Protein AF-A0A951E0G9-F1 (afdb_monomer_lite)

Sequence (159 aa):
MIVEIELTLVSIIQGVALTVLIENSRDAITELKFSQWPYVLAGLLVIFIFWSRAVLHIVTVIRWPLEFGHNFLYIGCALIEAVTFAQLSKPSNWFGFGAVFIAAGWMLFFYDLRLIHARQRDSVGEAANRLYARVQRDQRINLALLLPGVFVLNLLCAI

Foldseek 3Di:
DQLVVQLVLLVVLLVVLVVLLCVLCVCCVVVVVVVLVVVSVVLVVVSVVLSVVSNCCSVQQDDDDDDVVLSVLSNVLSVLSSQLSNCSVPQLVNLVSVLVSLVSVLVSLVVSLVSLVVVCVVDPDPVSVVVSVVVNVVSCCCNPPVSVVSNVVSVVSND

Secondary structure (DSSP, 8-state):
-HHHHHHHHHHHHHHHHHHHHHHHHHHHHHTT-TTTHHHHHHHHHHHHHHHHHHHHHHHHT--SS--HHHHHHHHHHHHHHHHHHHTTT-HHHHHHHHHHHHHHHHHHHHHHHHHHHHHHHS---HHHHHHHHHHHHHHHHIIIIIHHHHHHHHHHHH-

Structure (mmCIF, N/CA/C/O backbone):
data_AF-A0A951E0G9-F1
#
_entry.id   AF-A0A951E0G9-F1
#
loop_
_atom_site.group_PDB
_atom_site.id
_atom_site.type_symbol
_atom_site.label_atom_id
_atom_site.label_alt_id
_atom_site.label_comp_id
_atom_site.label_asym_id
_atom_site.label_entity_id
_atom_site.label_seq_id
_atom_site.pdbx_PDB_ins_code
_atom_site.Cartn_x
_atom_site.Cartn_y
_atom_site.Cartn_z
_atom_site.occupancy
_atom_site.B_iso_or_equiv
_atom_site.auth_seq_id
_atom_site.auth_comp_id
_atom_site.auth_asym_id
_atom_site.auth_atom_id
_atom_site.pdbx_PDB_model_num
ATOM 1 N N . MET A 1 1 ? 19.009 10.213 -10.290 1.00 65.81 1 MET A N 1
ATOM 2 C CA . MET A 1 1 ? 17.972 11.261 -10.349 1.00 65.81 1 MET A CA 1
ATOM 3 C C . MET A 1 1 ? 16.543 10.718 -10.423 1.00 65.81 1 MET A C 1
ATOM 5 O O . MET A 1 1 ? 15.825 10.880 -9.456 1.00 65.81 1 MET A O 1
ATOM 9 N N . ILE A 1 2 ? 16.092 10.050 -11.497 1.00 70.44 2 ILE A N 1
ATOM 10 C CA . ILE A 1 2 ? 14.667 9.630 -11.612 1.00 70.44 2 ILE A CA 1
ATOM 11 C C . ILE A 1 2 ? 14.277 8.588 -10.555 1.00 70.44 2 ILE A C 1
ATOM 13 O O . ILE A 1 2 ? 13.281 8.752 -9.864 1.00 70.44 2 ILE A O 1
ATOM 17 N N . VAL A 1 3 ? 15.105 7.553 -10.389 1.00 72.81 3 VAL A N 1
ATOM 18 C CA . VAL A 1 3 ? 14.911 6.518 -9.360 1.00 72.81 3 VAL A CA 1
ATOM 19 C C . VAL A 1 3 ? 14.839 7.132 -7.959 1.00 72.81 3 VAL A C 1
ATOM 21 O O . VAL A 1 3 ? 14.029 6.705 -7.151 1.00 72.81 3 VAL A O 1
ATOM 24 N N . GLU A 1 4 ? 15.630 8.168 -7.678 1.00 79.06 4 GLU A N 1
ATOM 25 C CA . GLU A 1 4 ? 15.619 8.850 -6.376 1.00 79.06 4 GLU A CA 1
ATOM 26 C C . GLU A 1 4 ? 14.323 9.637 -6.153 1.00 79.06 4 GLU A C 1
ATOM 28 O O . GLU A 1 4 ? 13.779 9.597 -5.053 1.00 79.06 4 GLU A O 1
ATOM 33 N N . ILE A 1 5 ? 13.797 10.309 -7.185 1.00 81.62 5 ILE A N 1
ATOM 34 C CA . ILE A 1 5 ? 12.514 11.028 -7.108 1.00 81.62 5 ILE A CA 1
ATOM 35 C C . ILE A 1 5 ? 11.372 10.044 -6.830 1.00 81.62 5 ILE A C 1
ATOM 37 O O . ILE A 1 5 ? 10.581 10.272 -5.918 1.00 81.62 5 ILE A O 1
ATOM 41 N N . GLU A 1 6 ? 11.320 8.927 -7.557 1.00 81.19 6 GLU A N 1
ATOM 42 C CA . GLU A 1 6 ? 10.297 7.888 -7.377 1.00 81.19 6 GLU A CA 1
ATOM 43 C C . GLU A 1 6 ? 10.392 7.202 -6.008 1.00 81.19 6 GLU A C 1
ATOM 45 O O . GLU A 1 6 ? 9.385 7.021 -5.324 1.00 81.19 6 GLU A O 1
ATOM 50 N N . LEU A 1 7 ? 11.610 6.870 -5.560 1.00 82.81 7 LEU A N 1
ATOM 51 C CA . LEU A 1 7 ? 11.840 6.303 -4.228 1.00 82.81 7 LEU A CA 1
ATOM 52 C C . LEU A 1 7 ? 11.452 7.285 -3.117 1.00 82.81 7 LEU A C 1
ATOM 54 O O . LEU A 1 7 ? 10.925 6.872 -2.082 1.00 82.81 7 LEU A O 1
ATOM 58 N N . THR A 1 8 ? 11.676 8.581 -3.328 1.00 86.19 8 THR A N 1
ATOM 59 C CA . THR A 1 8 ? 11.242 9.620 -2.389 1.00 86.19 8 THR A CA 1
ATOM 60 C C . THR A 1 8 ? 9.719 9.704 -2.357 1.00 86.19 8 THR A C 1
ATOM 62 O O . THR A 1 8 ? 9.129 9.671 -1.280 1.00 86.19 8 THR A O 1
ATOM 65 N N . LEU A 1 9 ? 9.069 9.743 -3.524 1.00 85.00 9 LEU A N 1
ATOM 66 C CA . LEU A 1 9 ? 7.615 9.814 -3.638 1.00 85.00 9 LEU A CA 1
ATOM 67 C C . LEU A 1 9 ? 6.939 8.611 -2.966 1.00 85.00 9 LEU A C 1
ATOM 69 O O . LEU A 1 9 ? 6.072 8.803 -2.115 1.00 85.00 9 LEU A O 1
ATOM 73 N N . VAL A 1 10 ? 7.362 7.382 -3.286 1.00 85.00 10 VAL A N 1
ATOM 74 C CA . VAL A 1 10 ? 6.771 6.175 -2.685 1.00 85.00 10 VAL A CA 1
ATOM 75 C C . VAL A 1 10 ? 6.987 6.131 -1.172 1.00 85.00 10 VAL A C 1
ATOM 77 O O . VAL A 1 10 ? 6.086 5.734 -0.436 1.00 85.00 10 VAL A O 1
ATOM 80 N N . SER A 1 11 ? 8.144 6.590 -0.688 1.00 86.81 11 SER A N 1
ATOM 81 C CA . SER A 1 11 ? 8.434 6.625 0.748 1.00 86.81 11 SER A CA 1
ATOM 82 C C . SER A 1 11 ? 7.571 7.653 1.480 1.00 86.81 11 SER A C 1
ATOM 84 O O . SER A 1 11 ? 7.083 7.360 2.566 1.00 86.81 11 SER A O 1
ATOM 86 N N . ILE A 1 12 ? 7.322 8.826 0.883 1.00 89.06 12 ILE A N 1
ATOM 87 C CA . ILE A 1 12 ? 6.404 9.832 1.441 1.00 89.06 12 ILE A CA 1
ATOM 88 C C . ILE A 1 12 ? 4.983 9.273 1.506 1.00 89.06 12 ILE A C 1
ATOM 90 O O . ILE A 1 12 ? 4.343 9.333 2.553 1.00 89.06 12 ILE A O 1
ATOM 94 N N . ILE A 1 13 ? 4.501 8.697 0.404 1.00 87.81 13 ILE A N 1
ATOM 95 C CA . ILE A 1 13 ? 3.144 8.154 0.306 1.00 87.81 13 ILE A CA 1
ATOM 96 C C . ILE A 1 13 ? 2.918 7.049 1.350 1.00 87.81 13 ILE A C 1
ATOM 98 O O . ILE A 1 13 ? 1.919 7.064 2.068 1.00 87.81 13 ILE A O 1
ATOM 102 N N . GLN A 1 14 ? 3.862 6.115 1.477 1.00 87.69 14 GLN A N 1
ATOM 103 C CA . GLN A 1 14 ? 3.770 5.030 2.456 1.00 87.69 14 GLN A CA 1
ATOM 104 C C . GLN A 1 14 ? 3.976 5.515 3.895 1.00 87.69 14 GLN A C 1
ATOM 106 O O . GLN A 1 14 ? 3.357 4.984 4.814 1.00 87.69 14 GLN A O 1
ATOM 111 N N . GLY A 1 15 ? 4.770 6.571 4.098 1.00 87.56 15 GLY A N 1
ATOM 112 C CA . GLY A 1 15 ? 4.863 7.267 5.380 1.00 87.56 15 GLY A CA 1
ATOM 113 C C . GLY A 1 15 ? 3.513 7.829 5.832 1.00 87.56 15 GLY A C 1
ATOM 114 O O . GLY A 1 15 ? 3.128 7.627 6.980 1.00 87.56 15 GLY A O 1
ATOM 115 N N . VAL A 1 16 ? 2.753 8.451 4.923 1.00 89.00 16 VAL A N 1
ATOM 116 C CA . VAL A 1 16 ? 1.392 8.941 5.211 1.00 89.00 16 VAL A CA 1
ATOM 117 C C . VAL A 1 16 ? 0.449 7.788 5.562 1.00 89.00 16 VAL A C 1
ATOM 119 O O . VAL A 1 16 ? -0.264 7.870 6.561 1.00 89.00 16 VAL A O 1
ATOM 122 N N . ALA A 1 17 ? 0.468 6.695 4.792 1.00 86.75 17 ALA A N 1
ATOM 123 C CA . ALA A 1 17 ? -0.349 5.515 5.081 1.00 86.75 17 ALA A CA 1
ATOM 124 C C . ALA A 1 17 ? -0.032 4.923 6.470 1.00 86.75 17 ALA A C 1
ATOM 126 O O . ALA A 1 17 ? -0.941 4.586 7.231 1.00 86.75 17 ALA A O 1
ATOM 127 N N . LEU A 1 18 ? 1.253 4.873 6.841 1.00 88.88 18 LEU A N 1
ATOM 128 C CA . LEU A 1 18 ? 1.694 4.436 8.164 1.00 88.88 18 LEU A CA 1
ATOM 129 C C . LEU A 1 18 ? 1.206 5.371 9.277 1.00 88.88 18 LEU A C 1
ATOM 131 O O . LEU A 1 18 ? 0.760 4.884 10.313 1.00 88.88 18 LEU A O 1
ATOM 135 N N . THR A 1 19 ? 1.244 6.691 9.077 1.00 88.69 19 THR A N 1
ATOM 136 C CA . THR A 1 19 ? 0.690 7.649 10.046 1.00 88.69 19 THR A CA 1
ATOM 137 C C . THR A 1 19 ? -0.796 7.397 10.285 1.00 88.69 19 THR A C 1
ATOM 139 O O . THR A 1 19 ? -1.207 7.291 11.438 1.00 88.69 19 THR A O 1
ATOM 142 N N . VAL A 1 20 ? -1.585 7.201 9.224 1.00 88.00 20 VAL A N 1
ATOM 143 C CA . VAL A 1 20 ? -3.019 6.894 9.350 1.00 88.00 20 VAL A CA 1
ATOM 144 C C . VAL A 1 20 ? -3.237 5.578 10.101 1.00 88.00 20 VAL A C 1
ATOM 146 O O . VAL A 1 20 ? -4.109 5.505 10.968 1.00 88.00 20 VAL A O 1
ATOM 149 N N . LEU A 1 21 ? -2.432 4.546 9.827 1.00 87.44 21 LEU A N 1
ATOM 150 C CA . LEU A 1 21 ? -2.498 3.288 10.571 1.00 87.44 21 LEU A CA 1
ATOM 151 C C . LEU A 1 21 ? -2.185 3.496 12.057 1.00 87.44 21 LEU A C 1
ATOM 153 O O . LEU A 1 21 ? -2.903 2.969 12.901 1.00 87.44 21 LEU A O 1
ATOM 157 N N . ILE A 1 22 ? -1.149 4.267 12.396 1.00 87.38 22 ILE A N 1
ATOM 158 C CA . ILE A 1 22 ? -0.774 4.564 13.788 1.00 87.38 22 ILE A CA 1
ATOM 159 C C . ILE A 1 22 ? -1.908 5.299 14.509 1.00 87.38 22 ILE A C 1
ATOM 161 O O . ILE A 1 22 ? -2.283 4.906 15.612 1.00 87.38 22 ILE A O 1
ATOM 165 N N . GLU A 1 23 ? -2.490 6.324 13.887 1.00 88.56 23 GLU A N 1
ATOM 166 C CA . GLU A 1 23 ? -3.576 7.104 14.487 1.00 88.56 23 GLU A CA 1
ATOM 167 C C . GLU A 1 23 ? -4.814 6.244 14.765 1.00 88.56 23 GLU A C 1
ATOM 169 O O . GLU A 1 23 ? -5.372 6.309 15.858 1.00 88.56 23 GLU A O 1
ATOM 174 N N . ASN A 1 24 ? -5.195 5.380 13.821 1.00 86.31 24 ASN A N 1
ATOM 175 C CA . ASN A 1 24 ? -6.381 4.528 13.947 1.00 86.31 24 ASN A CA 1
ATOM 176 C C . ASN A 1 24 ? -6.142 3.240 14.754 1.00 86.31 24 ASN A C 1
ATOM 178 O O . ASN A 1 24 ? -7.096 2.601 15.195 1.00 86.31 24 ASN A O 1
ATOM 182 N N . SER A 1 25 ? -4.884 2.844 14.963 1.00 84.31 25 SER A N 1
ATOM 183 C CA . SER A 1 25 ? -4.511 1.692 15.799 1.00 84.31 25 SER A CA 1
ATOM 184 C C . SER A 1 25 ? -4.161 2.070 17.235 1.00 84.31 25 SER A C 1
ATOM 186 O O . SER A 1 25 ? -4.060 1.180 18.081 1.00 84.31 25 SER A O 1
ATOM 188 N N . ARG A 1 26 ? -4.007 3.368 17.535 1.00 84.50 26 ARG A N 1
ATOM 189 C CA . ARG A 1 26 ? -3.623 3.863 18.861 1.00 84.50 26 ARG A CA 1
ATOM 190 C C . ARG A 1 26 ? -4.500 3.272 19.957 1.00 84.50 26 ARG A C 1
ATOM 192 O O . ARG A 1 26 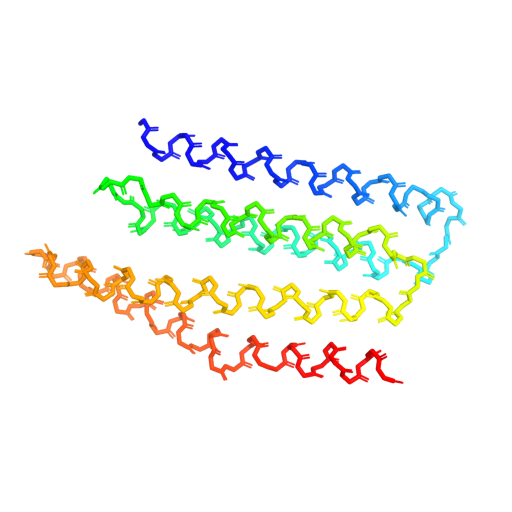? -3.966 2.622 20.849 1.00 84.50 26 ARG A O 1
ATOM 199 N N . ASP A 1 27 ? -5.816 3.422 19.840 1.00 82.06 27 ASP A N 1
ATOM 200 C CA . ASP A 1 27 ? -6.768 2.949 20.850 1.00 82.06 27 ASP A CA 1
ATOM 201 C C . ASP A 1 27 ? -6.732 1.421 20.991 1.00 82.06 27 ASP A C 1
ATOM 203 O O . ASP A 1 27 ? -6.819 0.886 22.095 1.00 82.06 27 ASP A O 1
ATOM 207 N N . ALA A 1 28 ? -6.529 0.700 19.883 1.00 82.00 28 ALA A N 1
ATOM 208 C CA . ALA A 1 28 ? -6.396 -0.754 19.887 1.00 82.00 28 ALA A CA 1
ATOM 209 C C . ALA A 1 28 ? -5.155 -1.233 20.664 1.00 82.00 28 ALA A C 1
ATOM 211 O O . ALA A 1 28 ? -5.197 -2.269 21.336 1.00 82.00 28 ALA A O 1
ATOM 212 N N . ILE A 1 29 ? -4.054 -0.481 20.575 1.00 83.50 29 ILE A N 1
ATOM 213 C CA . ILE A 1 29 ? -2.782 -0.785 21.236 1.00 83.50 29 ILE A CA 1
ATOM 214 C C . ILE A 1 29 ? -2.825 -0.349 22.704 1.00 83.50 29 ILE A C 1
ATOM 216 O O . ILE A 1 29 ? -2.458 -1.131 23.580 1.00 83.50 29 ILE A O 1
ATOM 220 N N . THR A 1 30 ? -3.291 0.869 22.991 1.00 86.44 30 THR A N 1
ATOM 221 C CA . THR A 1 30 ? -3.301 1.426 24.352 1.00 86.44 30 THR A CA 1
ATOM 222 C C . THR A 1 30 ? -4.333 0.764 25.254 1.00 86.44 30 THR A C 1
ATOM 224 O O . THR A 1 30 ? -4.062 0.570 26.434 1.00 86.44 30 THR A O 1
ATOM 227 N N . GLU A 1 31 ? -5.496 0.385 24.716 1.00 85.88 31 GLU A N 1
ATOM 228 C CA . GLU A 1 31 ? -6.552 -0.301 25.474 1.00 85.88 31 GLU A CA 1
ATOM 229 C C . GLU A 1 31 ? -6.450 -1.834 25.388 1.00 85.88 31 GLU A C 1
ATOM 231 O O . GLU A 1 31 ? -7.338 -2.536 25.869 1.00 85.88 31 GLU A O 1
ATOM 236 N N . LEU A 1 32 ? -5.381 -2.368 24.776 1.00 82.06 32 LEU A N 1
ATOM 237 C CA . LEU A 1 32 ? -5.136 -3.809 24.607 1.00 82.06 32 LEU A CA 1
ATOM 238 C C . LEU A 1 32 ? -6.339 -4.561 24.011 1.00 82.06 32 LEU A C 1
ATOM 240 O O . LEU A 1 32 ? -6.650 -5.694 24.389 1.00 82.06 32 LEU A O 1
ATOM 244 N N . LYS A 1 33 ? -7.023 -3.949 23.038 1.00 79.94 33 LYS A N 1
ATOM 245 C CA . LYS A 1 33 ? -8.129 -4.585 22.312 1.00 79.94 33 LYS A CA 1
ATOM 246 C C . LYS A 1 33 ? -7.574 -5.625 21.342 1.00 79.94 33 LYS A C 1
ATOM 248 O O . LYS A 1 33 ? -7.498 -5.391 20.138 1.00 79.94 33 LYS A O 1
ATOM 253 N N . PHE A 1 34 ? -7.230 -6.805 21.857 1.00 80.50 34 PHE A N 1
ATOM 254 C CA . PHE A 1 34 ? -6.647 -7.911 21.084 1.00 80.50 34 PHE A CA 1
ATOM 255 C C . PHE A 1 34 ? -7.478 -8.321 19.857 1.00 80.50 34 PHE A C 1
ATOM 257 O O . PHE A 1 34 ? -6.919 -8.789 18.873 1.00 80.50 34 PHE A O 1
ATOM 264 N N . SER A 1 35 ? -8.794 -8.082 19.870 1.00 79.44 35 SER A N 1
ATOM 265 C CA . SER A 1 35 ? -9.674 -8.303 18.711 1.00 79.44 35 SER A CA 1
ATOM 266 C C . SER A 1 35 ? -9.285 -7.459 17.482 1.00 79.44 35 SER A C 1
ATOM 268 O O . SER A 1 35 ? -9.473 -7.886 16.346 1.00 79.44 35 SER A O 1
ATOM 270 N N . GLN A 1 36 ? -8.694 -6.277 17.689 1.00 79.25 36 GLN A N 1
ATOM 271 C CA . GLN A 1 36 ? -8.306 -5.349 16.620 1.00 79.25 36 GLN A CA 1
ATOM 272 C C . GLN A 1 36 ? -6.855 -5.533 16.146 1.00 79.25 36 GLN A C 1
ATOM 274 O O . GLN A 1 36 ? -6.498 -5.085 15.058 1.00 79.25 36 GLN A O 1
ATOM 279 N N . TRP A 1 37 ? -6.019 -6.241 16.911 1.00 80.44 37 TRP A N 1
ATOM 280 C CA . TRP A 1 37 ? -4.604 -6.466 16.589 1.00 80.44 37 TRP A CA 1
ATOM 281 C C . TRP A 1 37 ? -4.357 -7.160 15.242 1.00 80.44 37 TRP A C 1
ATOM 283 O O . TRP A 1 37 ? -3.443 -6.731 14.533 1.00 80.44 37 TRP A O 1
ATOM 293 N N . PRO A 1 38 ? -5.151 -8.171 14.828 1.00 81.94 38 PRO A N 1
ATOM 294 C CA . PRO A 1 38 ? -5.004 -8.765 13.502 1.00 81.94 38 PRO A CA 1
ATOM 295 C C . PRO A 1 38 ? -5.147 -7.741 12.371 1.00 81.94 38 PRO A C 1
ATOM 297 O O . PRO A 1 38 ? -4.416 -7.829 11.391 1.00 81.94 38 PRO A O 1
ATOM 300 N N . TYR A 1 39 ? -6.024 -6.742 12.518 1.00 81.62 39 TYR A N 1
ATOM 301 C CA . TYR A 1 39 ? -6.224 -5.689 11.516 1.00 81.62 39 TYR A CA 1
ATOM 302 C C . TYR A 1 39 ? -5.051 -4.707 11.478 1.00 81.62 39 TYR A C 1
ATOM 304 O O . TYR A 1 39 ? -4.616 -4.316 10.398 1.00 81.62 39 TYR A O 1
ATOM 312 N N . VAL A 1 40 ? -4.479 -4.367 12.639 1.00 83.56 40 VAL A N 1
ATOM 313 C CA . VAL A 1 40 ? -3.267 -3.533 12.720 1.00 83.56 40 VAL A CA 1
ATOM 314 C C . VAL A 1 40 ? -2.082 -4.233 12.051 1.00 83.56 40 VAL A C 1
ATOM 316 O O . VAL A 1 40 ? -1.400 -3.641 11.216 1.00 83.56 40 VAL A O 1
ATOM 319 N N . LEU A 1 41 ? -1.864 -5.514 12.368 1.00 85.25 41 LEU A N 1
ATOM 320 C CA . LEU A 1 41 ? -0.805 -6.320 11.756 1.00 85.25 41 LEU A CA 1
ATOM 321 C C . LEU A 1 41 ? -1.032 -6.507 10.253 1.00 85.25 41 LEU A C 1
ATOM 323 O O . LEU A 1 41 ? -0.087 -6.389 9.477 1.00 85.25 41 LEU A O 1
ATOM 327 N N . ALA A 1 42 ? -2.273 -6.755 9.831 1.00 83.25 42 ALA A N 1
ATOM 328 C CA . ALA A 1 42 ? -2.620 -6.852 8.418 1.00 83.25 42 ALA A CA 1
ATOM 329 C C . ALA A 1 42 ? -2.353 -5.533 7.682 1.00 83.25 42 ALA A C 1
ATOM 331 O O . ALA A 1 42 ? -1.746 -5.557 6.616 1.00 83.25 42 ALA A O 1
ATOM 332 N N . GLY A 1 43 ? -2.730 -4.388 8.260 1.00 83.81 43 GLY A N 1
ATOM 333 C CA . GLY A 1 43 ? -2.444 -3.074 7.682 1.00 83.81 43 GLY A CA 1
ATOM 334 C C . GLY A 1 43 ? -0.944 -2.816 7.535 1.00 83.81 43 GLY A C 1
ATOM 335 O O . GLY A 1 43 ? -0.491 -2.380 6.479 1.00 83.81 43 GLY A O 1
ATOM 336 N N . LEU A 1 44 ? -0.151 -3.187 8.543 1.00 87.19 44 LEU A N 1
ATOM 337 C CA . LEU A 1 44 ? 1.306 -3.081 8.478 1.00 87.19 44 LEU A CA 1
ATOM 338 C C . LEU A 1 44 ? 1.904 -3.976 7.379 1.00 87.19 44 LEU A C 1
ATOM 340 O O . LEU A 1 44 ? 2.800 -3.555 6.648 1.00 87.19 44 LEU A O 1
ATOM 344 N N . LEU A 1 45 ? 1.399 -5.204 7.233 1.00 84.50 45 LEU A N 1
ATOM 345 C CA . LEU A 1 45 ? 1.815 -6.108 6.159 1.00 84.50 45 LEU A CA 1
ATOM 346 C C . LEU A 1 45 ? 1.449 -5.561 4.777 1.00 84.50 45 LEU A C 1
ATOM 348 O O . LEU A 1 45 ? 2.257 -5.678 3.858 1.00 84.50 45 LEU A O 1
ATOM 352 N N . VAL A 1 46 ? 0.275 -4.943 4.631 1.00 83.31 46 VAL A N 1
ATOM 353 C CA . VAL A 1 46 ? -0.149 -4.297 3.380 1.00 83.31 46 VAL A CA 1
ATOM 354 C C . VAL A 1 46 ? 0.837 -3.198 2.984 1.00 83.31 46 VAL A C 1
ATOM 356 O O . VAL A 1 46 ? 1.366 -3.263 1.875 1.00 83.31 46 VAL A O 1
ATOM 359 N N . ILE A 1 47 ? 1.184 -2.295 3.910 1.00 85.00 47 ILE A N 1
ATOM 360 C CA . ILE A 1 47 ? 2.188 -1.236 3.688 1.00 85.00 47 ILE A CA 1
ATOM 361 C C . ILE A 1 47 ? 3.516 -1.845 3.219 1.00 85.00 47 ILE A C 1
ATOM 363 O O . ILE A 1 47 ? 4.078 -1.437 2.203 1.00 85.00 47 ILE A O 1
ATOM 367 N N . PHE A 1 48 ? 4.030 -2.864 3.917 1.00 84.06 48 PHE A N 1
ATOM 368 C CA . PHE A 1 48 ? 5.312 -3.475 3.546 1.00 84.06 48 PHE A CA 1
ATOM 369 C C . PHE A 1 48 ? 5.283 -4.158 2.179 1.00 84.06 48 PHE A C 1
ATOM 371 O O . PHE A 1 48 ? 6.236 -4.043 1.399 1.00 84.06 48 PHE A O 1
ATOM 378 N N . ILE A 1 49 ? 4.206 -4.878 1.869 1.00 81.38 49 ILE A N 1
ATOM 379 C CA . ILE A 1 49 ? 4.049 -5.540 0.574 1.00 81.38 49 ILE A CA 1
ATOM 380 C C . ILE A 1 49 ? 3.974 -4.486 -0.528 1.00 81.38 49 ILE A C 1
ATOM 382 O O . ILE A 1 49 ? 4.704 -4.588 -1.513 1.00 81.38 49 ILE A O 1
ATOM 386 N N . PHE A 1 50 ? 3.150 -3.456 -0.360 1.00 81.38 50 PHE A N 1
ATOM 387 C CA . PHE A 1 50 ? 2.994 -2.414 -1.364 1.00 81.38 50 PHE A CA 1
ATOM 388 C C . PHE A 1 50 ? 4.298 -1.643 -1.588 1.00 81.38 50 PHE A C 1
ATOM 390 O O . PHE A 1 50 ? 4.764 -1.535 -2.725 1.00 81.38 50 PHE A O 1
ATOM 397 N N . TRP A 1 51 ? 4.956 -1.212 -0.508 1.00 84.81 51 TRP A N 1
ATOM 398 C CA . TRP A 1 51 ? 6.248 -0.534 -0.569 1.00 84.81 51 TRP A CA 1
ATOM 399 C C . TRP A 1 51 ? 7.322 -1.390 -1.253 1.00 84.81 51 TRP A C 1
ATOM 401 O O . TRP A 1 51 ? 7.980 -0.930 -2.185 1.00 84.81 51 TRP A O 1
ATOM 411 N N . SER A 1 52 ? 7.480 -2.657 -0.853 1.00 79.19 52 SER A N 1
ATOM 412 C CA . SER A 1 52 ? 8.508 -3.538 -1.430 1.00 79.19 52 SER A CA 1
ATOM 413 C C . SER A 1 52 ? 8.289 -3.792 -2.924 1.00 79.19 52 SER A C 1
ATOM 415 O O . SER A 1 52 ? 9.244 -3.783 -3.708 1.00 79.19 52 SER A O 1
ATOM 417 N N . ARG A 1 53 ? 7.031 -3.966 -3.348 1.00 77.31 53 ARG A N 1
ATOM 418 C CA . ARG A 1 53 ? 6.662 -4.133 -4.760 1.00 77.31 53 ARG A CA 1
ATOM 419 C C . ARG A 1 53 ? 6.934 -2.865 -5.560 1.00 77.31 53 ARG A C 1
ATOM 421 O O . ARG A 1 53 ? 7.496 -2.963 -6.650 1.00 77.31 53 ARG A O 1
ATOM 428 N N . ALA A 1 54 ? 6.597 -1.702 -5.014 1.00 77.44 54 ALA A N 1
ATOM 429 C CA . ALA A 1 54 ? 6.859 -0.424 -5.656 1.00 77.44 54 ALA A CA 1
ATOM 430 C C . ALA A 1 54 ? 8.368 -0.162 -5.809 1.00 77.44 54 ALA A C 1
ATOM 432 O O . ALA A 1 54 ? 8.812 0.189 -6.899 1.00 77.44 54 ALA A O 1
ATOM 433 N N . VAL A 1 55 ? 9.183 -0.436 -4.781 1.00 79.12 55 VAL A N 1
ATOM 434 C CA . VAL A 1 55 ? 10.655 -0.330 -4.859 1.00 79.12 55 VAL A CA 1
ATOM 435 C C . VAL A 1 55 ? 11.223 -1.250 -5.939 1.00 79.12 55 VAL A C 1
ATOM 437 O O . VAL A 1 55 ? 12.006 -0.804 -6.779 1.00 79.12 55 VAL A O 1
ATOM 440 N N . LEU A 1 56 ? 10.809 -2.522 -5.964 1.00 73.00 56 LEU A N 1
ATOM 441 C CA . LEU A 1 56 ? 11.231 -3.461 -7.006 1.00 73.00 56 LEU A CA 1
ATOM 442 C C . LEU A 1 56 ? 10.859 -2.951 -8.399 1.00 73.00 56 LEU A C 1
ATOM 444 O O . LEU A 1 56 ? 11.685 -3.016 -9.309 1.00 73.00 56 LEU A O 1
ATOM 448 N N . HIS A 1 57 ? 9.652 -2.413 -8.568 1.00 73.88 57 HIS A N 1
ATOM 449 C CA . HIS A 1 57 ? 9.197 -1.867 -9.841 1.00 73.88 57 HIS A CA 1
ATOM 450 C C . HIS A 1 57 ? 10.030 -0.648 -10.277 1.00 73.88 57 HIS A C 1
ATOM 452 O O . HIS A 1 57 ? 10.494 -0.594 -11.417 1.00 73.88 57 HIS A O 1
ATOM 458 N N . ILE A 1 58 ? 10.299 0.292 -9.367 1.00 74.75 58 ILE A N 1
ATOM 459 C CA . ILE A 1 58 ? 11.119 1.483 -9.638 1.00 74.75 58 ILE A CA 1
ATOM 460 C C . ILE A 1 58 ? 12.538 1.085 -10.070 1.00 74.75 58 ILE A C 1
ATOM 462 O O . ILE A 1 58 ? 13.061 1.626 -11.042 1.00 74.75 58 ILE A O 1
ATOM 466 N N . VAL A 1 59 ? 13.154 0.118 -9.383 1.00 71.94 59 VAL A N 1
ATOM 467 C CA . VAL A 1 59 ? 14.538 -0.309 -9.658 1.00 71.94 59 VAL A CA 1
ATOM 468 C C . VAL A 1 59 ? 14.650 -1.147 -10.937 1.00 71.94 59 VAL A C 1
ATOM 470 O O . VAL A 1 59 ? 15.672 -1.085 -11.622 1.00 71.94 59 VAL A O 1
ATOM 473 N N . THR A 1 60 ? 13.630 -1.944 -11.274 1.00 65.06 60 THR A N 1
ATOM 474 C CA . THR A 1 60 ? 13.699 -2.894 -12.401 1.00 65.06 60 THR A CA 1
ATOM 475 C C . THR A 1 60 ? 13.095 -2.366 -13.694 1.00 65.06 60 THR A C 1
ATOM 477 O O . THR A 1 60 ? 13.642 -2.624 -14.767 1.00 65.06 60 THR A O 1
ATOM 480 N N . VAL A 1 61 ? 11.972 -1.652 -13.615 1.00 62.25 61 VAL A N 1
ATOM 481 C CA . VAL A 1 61 ? 11.168 -1.304 -14.786 1.00 62.25 61 VAL A CA 1
ATOM 482 C C . VAL A 1 61 ? 11.277 0.170 -15.116 1.00 62.25 61 VAL A C 1
ATOM 484 O O . VAL A 1 61 ? 11.349 0.465 -16.300 1.00 62.25 61 VAL A O 1
ATOM 487 N N . ILE A 1 62 ? 11.343 1.099 -14.159 1.00 60.78 62 ILE A N 1
ATOM 488 C CA . ILE A 1 62 ? 11.285 2.535 -14.479 1.00 60.78 62 ILE A CA 1
ATOM 489 C C . ILE A 1 62 ? 12.591 3.027 -15.132 1.00 60.78 62 ILE A C 1
ATOM 491 O O . ILE A 1 62 ? 13.674 3.042 -14.555 1.00 60.78 62 ILE A O 1
ATOM 495 N N . ARG A 1 63 ? 12.463 3.494 -16.376 1.00 59.97 63 ARG A N 1
ATOM 496 C CA . ARG A 1 63 ? 13.445 4.310 -17.118 1.00 59.97 63 ARG A CA 1
ATOM 497 C C . ARG A 1 63 ? 12.684 5.447 -17.782 1.00 59.97 63 ARG A C 1
ATOM 499 O O . ARG A 1 63 ? 11.513 5.244 -18.102 1.00 59.97 63 ARG A O 1
ATOM 506 N N . TRP A 1 64 ? 13.362 6.577 -17.987 1.00 48.84 64 TRP A N 1
ATOM 507 C CA . TRP A 1 64 ? 12.835 7.758 -18.676 1.00 48.84 64 TRP A CA 1
ATOM 508 C C . TRP A 1 64 ? 12.026 7.389 -19.934 1.00 48.84 64 TRP A C 1
ATOM 510 O O . TRP A 1 64 ? 12.496 6.531 -20.688 1.00 48.84 64 TRP A O 1
ATOM 520 N N . PRO A 1 65 ? 10.881 8.050 -20.203 1.00 55.12 65 PRO A N 1
ATOM 521 C CA . PRO A 1 65 ? 10.276 9.175 -19.468 1.00 55.12 65 PRO A CA 1
ATOM 522 C C . PRO A 1 65 ? 9.419 8.770 -18.252 1.00 55.12 65 PRO A C 1
ATOM 524 O O . PRO A 1 65 ? 8.985 7.629 -18.135 1.00 55.12 65 PRO A O 1
ATOM 527 N N . LEU A 1 66 ? 9.208 9.723 -17.332 1.00 59.28 66 LEU A N 1
ATOM 528 C CA . LEU A 1 66 ? 8.317 9.590 -16.169 1.00 59.28 66 LEU A CA 1
ATOM 529 C C . LEU A 1 66 ? 6.878 9.325 -16.634 1.00 59.28 66 LEU A C 1
ATOM 531 O O . LEU A 1 66 ? 6.249 10.195 -17.238 1.00 59.28 66 LEU A O 1
ATOM 535 N N . GLU A 1 67 ? 6.343 8.139 -16.344 1.00 65.38 67 GLU A N 1
ATOM 536 C CA . GLU A 1 67 ? 4.951 7.819 -16.657 1.00 65.38 67 GLU A CA 1
ATOM 537 C C . GLU A 1 67 ? 4.031 8.301 -15.535 1.00 65.38 67 GLU A C 1
ATOM 539 O O . GLU A 1 67 ? 3.744 7.585 -14.578 1.00 65.38 67 GLU A O 1
ATOM 544 N N . PHE A 1 68 ? 3.537 9.534 -15.678 1.00 66.56 68 PHE A N 1
ATOM 545 C CA . PHE A 1 68 ? 2.631 10.174 -14.718 1.00 66.56 68 PHE A CA 1
ATOM 546 C C . PHE A 1 68 ? 1.434 9.297 -14.326 1.00 66.56 68 PHE A C 1
ATOM 548 O O . PHE A 1 68 ? 1.022 9.318 -13.170 1.00 66.56 68 PHE A O 1
ATOM 555 N N . GLY A 1 69 ? 0.897 8.501 -15.259 1.00 67.31 69 GLY A N 1
ATOM 556 C CA . GLY A 1 69 ? -0.224 7.598 -14.988 1.00 67.31 69 GLY A CA 1
ATOM 557 C C . GLY A 1 69 ? 0.070 6.591 -13.873 1.00 67.31 69 GLY A C 1
ATOM 558 O O . GLY A 1 69 ? -0.782 6.369 -13.016 1.00 67.31 69 GLY A O 1
ATOM 559 N N . HIS A 1 70 ? 1.287 6.047 -13.828 1.00 70.75 70 HIS A N 1
ATOM 560 C CA . HIS A 1 70 ? 1.699 5.087 -12.803 1.00 70.75 70 HIS A CA 1
ATOM 561 C C . HIS A 1 70 ? 1.786 5.740 -11.419 1.00 70.75 70 HIS A C 1
ATOM 563 O O . HIS A 1 70 ? 1.282 5.212 -10.428 1.00 70.75 70 HIS A O 1
ATOM 569 N N . ASN A 1 71 ? 2.322 6.958 -11.367 1.00 74.50 71 ASN A N 1
ATOM 570 C CA . ASN A 1 71 ? 2.466 7.716 -10.124 1.00 74.50 71 ASN A CA 1
ATOM 571 C C . ASN A 1 71 ? 1.112 8.157 -9.559 1.00 74.50 71 ASN A C 1
ATOM 573 O O . ASN A 1 71 ? 0.889 8.079 -8.351 1.00 74.50 71 ASN A O 1
ATOM 577 N N . PHE A 1 72 ? 0.177 8.567 -10.420 1.00 77.50 72 PHE A N 1
ATOM 578 C CA . PHE A 1 72 ? -1.190 8.873 -9.993 1.00 77.50 72 PHE A CA 1
ATOM 579 C C . PHE A 1 72 ? -1.909 7.639 -9.441 1.00 77.50 72 PHE A C 1
ATOM 581 O O . PHE A 1 72 ? -2.641 7.751 -8.456 1.00 77.50 72 PHE A O 1
ATOM 588 N N . LEU A 1 73 ? -1.670 6.457 -10.017 1.00 75.88 73 LEU A N 1
ATOM 589 C CA . LEU A 1 73 ? -2.220 5.207 -9.495 1.00 75.88 73 LEU A CA 1
ATOM 590 C C . LEU A 1 73 ? -1.626 4.834 -8.128 1.00 75.88 73 LEU A C 1
ATOM 592 O O . LEU A 1 73 ? -2.375 4.360 -7.274 1.00 75.88 73 LEU A O 1
ATOM 596 N N . TYR A 1 74 ? -0.338 5.103 -7.869 1.00 76.12 74 TYR A N 1
ATOM 597 C CA . TYR A 1 74 ? 0.243 4.934 -6.528 1.00 76.12 74 TYR A CA 1
ATOM 598 C C . TYR A 1 74 ? -0.425 5.836 -5.485 1.00 76.12 74 TYR A C 1
ATOM 600 O O . TYR A 1 74 ? -0.750 5.367 -4.394 1.00 76.12 74 TYR A O 1
ATOM 608 N N . ILE A 1 75 ? -0.693 7.100 -5.828 1.00 80.31 75 ILE A N 1
ATOM 609 C CA . ILE A 1 75 ? -1.415 8.031 -4.946 1.00 80.31 75 ILE A CA 1
ATOM 610 C C . ILE A 1 75 ? -2.844 7.530 -4.687 1.00 80.31 75 ILE A C 1
ATOM 612 O O . ILE A 1 75 ? -3.299 7.524 -3.545 1.00 80.31 75 ILE A O 1
ATOM 616 N N . GLY A 1 76 ? -3.542 7.067 -5.728 1.00 82.50 76 GLY A N 1
ATOM 617 C CA . GLY A 1 76 ? -4.885 6.498 -5.596 1.00 82.50 76 GLY A CA 1
ATOM 618 C C . GLY A 1 76 ? -4.918 5.248 -4.711 1.00 82.50 76 GLY A C 1
ATOM 619 O O . GLY A 1 76 ? -5.795 5.120 -3.862 1.00 82.50 76 GLY A O 1
ATOM 620 N N . CYS A 1 77 ? -3.936 4.356 -4.853 1.00 81.88 77 CYS A N 1
ATOM 621 C CA . CYS A 1 77 ? -3.816 3.172 -4.003 1.00 81.88 77 CYS A CA 1
ATOM 622 C C . CYS A 1 77 ? -3.579 3.546 -2.541 1.00 81.88 77 CYS A C 1
ATOM 624 O O . CYS A 1 77 ? -4.257 3.012 -1.671 1.00 81.88 77 CYS A O 1
ATOM 626 N N . ALA A 1 78 ? -2.704 4.513 -2.273 1.00 82.31 78 ALA A N 1
ATOM 627 C CA . ALA A 1 78 ? -2.449 4.970 -0.913 1.00 82.31 78 ALA A CA 1
ATOM 628 C C . ALA A 1 78 ? -3.649 5.675 -0.270 1.00 82.31 78 ALA A C 1
ATOM 630 O O . ALA A 1 78 ? -3.863 5.553 0.934 1.00 82.31 78 ALA A O 1
ATOM 631 N N . LEU A 1 79 ? -4.475 6.369 -1.062 1.00 83.38 79 LEU A N 1
ATOM 632 C CA . LEU A 1 79 ? -5.757 6.883 -0.580 1.00 83.38 79 LEU A CA 1
ATOM 633 C C . LEU A 1 79 ? -6.666 5.733 -0.124 1.00 83.38 79 LEU A C 1
ATOM 635 O O . LEU A 1 79 ? -7.266 5.815 0.945 1.00 83.38 79 LEU A O 1
ATOM 639 N N . ILE A 1 80 ? -6.754 4.654 -0.905 1.00 84.31 80 ILE A N 1
ATOM 640 C CA . ILE A 1 80 ? -7.566 3.486 -0.540 1.00 84.31 80 ILE A CA 1
ATOM 641 C C . ILE A 1 80 ? -6.968 2.764 0.682 1.00 84.31 80 ILE A C 1
ATOM 643 O O . ILE A 1 80 ? -7.732 2.354 1.556 1.00 84.31 80 ILE A O 1
ATOM 647 N N . GLU A 1 81 ? -5.638 2.656 0.804 1.00 83.00 81 GLU A N 1
ATOM 648 C CA . GLU A 1 81 ? -4.973 2.139 2.017 1.00 83.00 81 GLU A CA 1
ATOM 649 C C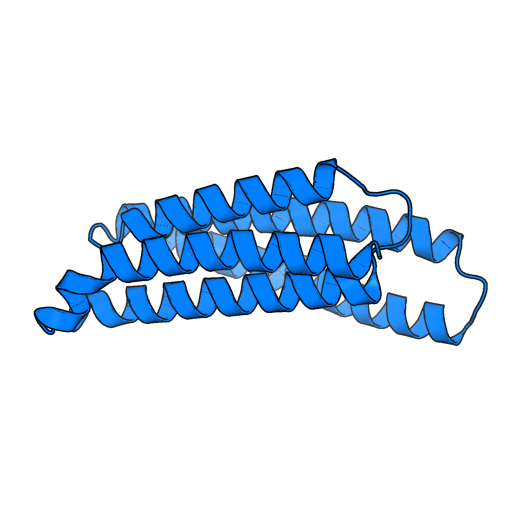 . GLU A 1 81 ? -5.357 2.964 3.242 1.00 83.00 81 GLU A C 1
ATOM 651 O O . GLU A 1 81 ? -5.844 2.412 4.225 1.00 83.00 81 GLU A O 1
ATOM 656 N N . ALA A 1 82 ? -5.224 4.290 3.163 1.00 83.25 82 ALA A N 1
ATOM 657 C CA . ALA A 1 82 ? -5.569 5.190 4.255 1.00 83.25 82 ALA A CA 1
ATOM 658 C C . ALA A 1 82 ? -7.050 5.071 4.654 1.00 83.25 82 ALA A C 1
ATOM 660 O O . ALA A 1 82 ? -7.367 4.993 5.840 1.00 83.25 82 ALA A O 1
ATOM 661 N N . VAL A 1 83 ? -7.965 4.998 3.680 1.00 83.00 83 VAL A N 1
ATOM 662 C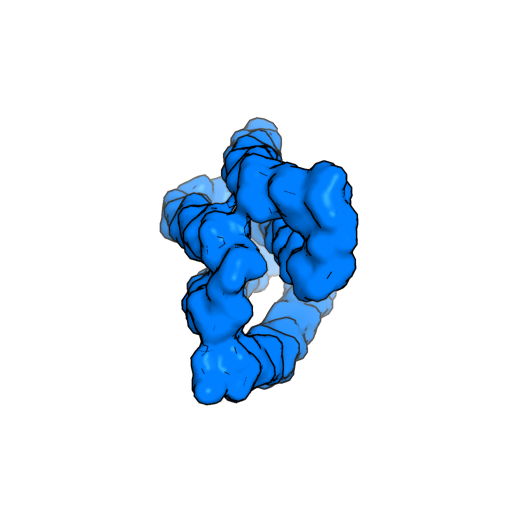 CA . VAL A 1 83 ? -9.401 4.802 3.946 1.00 83.00 83 VAL A CA 1
ATOM 663 C C . VAL A 1 83 ? -9.672 3.434 4.572 1.00 83.00 83 VAL A C 1
ATOM 665 O O . VAL A 1 83 ? -10.499 3.336 5.477 1.00 83.00 83 VAL A O 1
ATOM 668 N N . THR A 1 84 ? -8.962 2.389 4.141 1.00 82.56 84 THR A N 1
ATOM 669 C CA . THR A 1 84 ? -9.049 1.060 4.758 1.00 82.56 84 THR A CA 1
ATOM 670 C C . THR A 1 84 ? -8.605 1.145 6.216 1.00 82.56 84 THR A C 1
ATOM 672 O O . THR A 1 84 ? -9.365 0.770 7.103 1.00 82.56 84 THR A O 1
ATOM 675 N N . PHE A 1 85 ? -7.441 1.746 6.478 1.00 82.50 85 PHE A N 1
ATOM 676 C CA . PHE A 1 85 ? -6.865 1.909 7.816 1.00 82.50 85 PHE A CA 1
ATOM 677 C C . PHE A 1 85 ? -7.748 2.732 8.755 1.00 82.50 85 PHE A C 1
ATOM 679 O O . PHE A 1 85 ? -7.858 2.401 9.934 1.00 82.50 85 PHE A O 1
ATOM 686 N N . ALA A 1 86 ? -8.460 3.728 8.228 1.00 81.50 86 ALA A N 1
ATOM 687 C CA . ALA A 1 86 ? -9.445 4.501 8.979 1.00 81.50 86 ALA A CA 1
ATOM 688 C C . ALA A 1 86 ? -10.670 3.679 9.432 1.00 81.50 86 ALA A C 1
ATOM 690 O O . ALA A 1 86 ? -11.382 4.069 10.355 1.00 81.50 86 ALA A O 1
ATOM 691 N N . GLN A 1 87 ? -10.936 2.528 8.810 1.00 79.94 87 GLN A N 1
ATOM 692 C CA . GLN A 1 87 ? -12.099 1.684 9.102 1.00 79.94 87 GLN A CA 1
ATOM 693 C C . GLN A 1 87 ? -11.766 0.481 9.996 1.00 79.94 87 GLN A C 1
ATOM 695 O O . GLN A 1 87 ? -12.529 -0.482 10.047 1.00 79.94 87 GLN A O 1
ATOM 700 N N . LEU A 1 88 ? -10.669 0.545 10.759 1.00 76.38 88 LEU A N 1
ATOM 701 C CA . LEU A 1 88 ? -10.166 -0.531 11.632 1.00 76.38 88 LEU A CA 1
ATOM 702 C C . LEU A 1 88 ? -11.203 -1.051 12.648 1.00 76.38 88 LEU A C 1
ATOM 704 O O . LEU A 1 88 ? -11.160 -2.202 13.072 1.00 76.38 88 LEU A O 1
ATOM 708 N N . SER A 1 89 ? -12.176 -0.214 13.017 1.00 73.50 89 SER A N 1
ATOM 709 C CA . SER A 1 89 ? -13.255 -0.573 13.950 1.00 73.50 89 SER A CA 1
ATOM 710 C C . SER A 1 89 ? -14.465 -1.256 13.295 1.00 73.50 89 SER A C 1
ATOM 712 O O . SER A 1 89 ? -15.352 -1.722 14.007 1.00 73.50 89 SER A O 1
ATOM 714 N N . LYS A 1 90 ? -14.538 -1.299 11.958 1.00 78.81 90 LYS A N 1
ATOM 715 C CA . LYS A 1 90 ? -15.673 -1.839 11.193 1.00 78.81 90 LYS A CA 1
ATOM 716 C C . LYS A 1 90 ? -15.188 -2.933 10.231 1.00 78.81 90 LYS A C 1
ATOM 718 O O . LYS A 1 90 ? -14.785 -2.611 9.113 1.00 78.81 90 LYS A O 1
ATOM 723 N N . PRO A 1 91 ? -15.264 -4.218 10.620 1.00 74.38 91 PRO A N 1
ATOM 724 C CA . PRO A 1 91 ? -14.677 -5.310 9.844 1.00 74.38 91 PRO A CA 1
ATOM 725 C C . PRO A 1 91 ? -15.258 -5.438 8.428 1.00 74.38 91 PRO A C 1
ATOM 727 O O . PRO A 1 91 ? -14.499 -5.631 7.485 1.00 74.38 91 PRO A O 1
ATOM 730 N N . SER A 1 92 ? -16.565 -5.232 8.235 1.00 77.56 92 SER A N 1
ATOM 731 C CA . SER A 1 92 ? -17.186 -5.276 6.898 1.00 77.56 92 SER A CA 1
ATOM 732 C C . SER A 1 92 ? -16.619 -4.217 5.945 1.00 77.56 92 SER A C 1
ATOM 734 O O . SER A 1 92 ? -16.298 -4.509 4.794 1.00 77.56 92 SER A O 1
ATOM 736 N N . ASN A 1 93 ? -16.423 -2.991 6.438 1.00 81.00 93 ASN A N 1
ATOM 737 C CA . ASN A 1 93 ? -15.829 -1.908 5.656 1.00 81.00 93 ASN A CA 1
ATOM 738 C C . ASN A 1 93 ? -14.341 -2.156 5.396 1.00 81.00 93 ASN A C 1
ATOM 740 O O . ASN A 1 93 ? -13.871 -1.852 4.304 1.00 81.00 93 ASN A O 1
ATOM 744 N N . TRP A 1 94 ? -13.611 -2.723 6.362 1.00 80.00 94 TRP A N 1
ATOM 745 C CA . TRP A 1 94 ? -12.205 -3.093 6.190 1.00 80.00 94 TRP A CA 1
ATOM 746 C C . TRP A 1 94 ? -12.014 -4.050 5.011 1.00 80.00 94 TRP A C 1
ATOM 748 O O . TRP A 1 94 ? -11.198 -3.794 4.128 1.00 80.00 94 TRP A O 1
ATOM 758 N N . PHE A 1 95 ? -12.815 -5.116 4.954 1.00 77.50 95 PHE A N 1
ATOM 759 C CA . PHE A 1 95 ? -12.766 -6.079 3.855 1.00 77.50 95 PHE A CA 1
ATOM 760 C C . PHE A 1 95 ? -13.289 -5.492 2.535 1.00 77.50 95 PHE A C 1
ATOM 762 O O . PHE A 1 95 ? -12.711 -5.747 1.478 1.00 77.50 95 PHE A O 1
ATOM 769 N N . GLY A 1 96 ? -14.320 -4.641 2.579 1.00 79.94 96 GLY A N 1
ATOM 770 C CA . GLY A 1 96 ? -14.839 -3.946 1.397 1.00 79.94 96 GLY A CA 1
ATOM 771 C C . GLY A 1 96 ? -13.810 -3.014 0.747 1.00 79.94 96 GLY A C 1
ATOM 772 O O . GLY A 1 96 ? -13.551 -3.114 -0.453 1.00 79.94 96 GLY A O 1
ATOM 773 N N . PHE A 1 97 ? -13.167 -2.142 1.530 1.00 80.94 97 PHE A N 1
ATOM 774 C CA . PHE A 1 97 ? -12.105 -1.266 1.023 1.00 80.94 97 PHE A CA 1
ATOM 775 C C . PHE A 1 97 ? -10.827 -2.042 0.684 1.00 80.94 97 PHE A C 1
ATOM 777 O O . PHE A 1 97 ? -10.177 -1.713 -0.307 1.00 80.94 97 PHE A O 1
ATOM 784 N N . GLY A 1 98 ? -10.529 -3.131 1.399 1.00 77.38 98 GLY A N 1
ATOM 785 C CA . GLY A 1 98 ? -9.475 -4.078 1.030 1.00 77.38 98 GLY A CA 1
ATOM 786 C C . GLY A 1 98 ? -9.692 -4.693 -0.358 1.00 77.38 98 GLY A C 1
ATOM 787 O O . GLY A 1 98 ? -8.760 -4.753 -1.159 1.00 77.38 98 GLY A O 1
ATOM 788 N N . ALA A 1 99 ? -10.926 -5.070 -0.707 1.00 76.62 99 ALA A N 1
ATOM 789 C CA . ALA A 1 99 ? -11.257 -5.546 -2.051 1.00 76.62 99 ALA A CA 1
ATOM 790 C C . ALA A 1 99 ? -11.041 -4.456 -3.117 1.00 76.62 99 ALA A C 1
ATOM 792 O O . ALA A 1 99 ? -10.465 -4.727 -4.172 1.00 76.62 99 ALA A O 1
ATOM 793 N N . VAL A 1 100 ? -11.434 -3.208 -2.831 1.00 81.50 100 VAL A N 1
ATOM 794 C CA . VAL A 1 100 ? -11.182 -2.061 -3.724 1.00 81.50 100 VAL A CA 1
ATOM 795 C C . VAL A 1 100 ? -9.680 -1.807 -3.889 1.00 81.50 100 VAL A C 1
ATOM 797 O O . VAL A 1 100 ? -9.222 -1.567 -5.006 1.00 81.50 100 VAL A O 1
ATOM 800 N N . PHE A 1 101 ? -8.900 -1.925 -2.813 1.00 79.56 101 PHE A N 1
ATOM 801 C CA . PHE A 1 101 ? -7.444 -1.800 -2.853 1.00 79.56 101 PHE A CA 1
ATOM 802 C C . PHE A 1 101 ? -6.816 -2.869 -3.749 1.00 79.56 101 PHE A C 1
ATOM 804 O O . PHE A 1 101 ? -5.995 -2.560 -4.611 1.00 79.56 101 PHE A O 1
ATOM 811 N N . ILE A 1 102 ? -7.254 -4.122 -3.613 1.00 76.25 102 ILE A N 1
ATOM 812 C CA . ILE A 1 102 ? -6.774 -5.224 -4.451 1.00 76.25 102 ILE A CA 1
ATOM 813 C C . ILE A 1 102 ? -7.163 -5.003 -5.913 1.00 76.25 102 ILE A C 1
ATOM 815 O O . ILE A 1 102 ? -6.339 -5.242 -6.791 1.00 76.25 102 ILE A O 1
ATOM 819 N N . ALA A 1 103 ? -8.370 -4.503 -6.193 1.00 77.00 103 ALA A N 1
ATOM 820 C CA . ALA A 1 103 ? -8.796 -4.170 -7.550 1.00 77.00 103 ALA A CA 1
ATOM 821 C C . ALA A 1 103 ? -7.940 -3.047 -8.168 1.00 77.00 103 ALA A C 1
ATOM 823 O O . ALA A 1 103 ? -7.519 -3.156 -9.322 1.00 77.00 103 ALA A O 1
ATOM 824 N N . ALA A 1 104 ? -7.618 -2.006 -7.394 1.00 76.75 104 ALA A N 1
ATOM 825 C CA . ALA A 1 104 ? -6.711 -0.940 -7.818 1.00 76.75 104 ALA A CA 1
ATOM 826 C C . ALA A 1 104 ? -5.285 -1.471 -8.063 1.00 76.75 104 ALA A C 1
ATOM 828 O O . ALA A 1 104 ? -4.680 -1.180 -9.098 1.00 76.75 104 ALA A O 1
ATOM 829 N N . GLY A 1 105 ? -4.788 -2.341 -7.179 1.00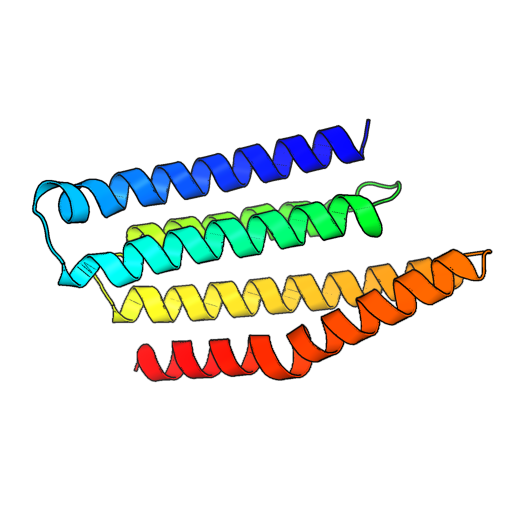 71.25 105 GLY A N 1
ATOM 830 C CA . GLY A 1 105 ? -3.539 -3.077 -7.374 1.00 71.25 105 GLY A CA 1
ATOM 831 C C . GLY A 1 105 ? -3.563 -3.941 -8.638 1.00 71.25 105 GLY A C 1
ATOM 832 O O . GLY A 1 105 ? -2.590 -3.985 -9.386 1.00 71.25 105 GLY A O 1
ATOM 833 N N . TRP A 1 106 ? -4.690 -4.575 -8.952 1.00 70.38 106 TRP A N 1
ATOM 834 C CA . TRP A 1 106 ? -4.846 -5.376 -10.166 1.00 70.38 106 TRP A CA 1
ATOM 835 C C . TRP A 1 106 ? -4.715 -4.525 -11.433 1.00 70.38 106 TRP A C 1
ATOM 837 O O . TRP A 1 106 ? -4.053 -4.931 -12.391 1.00 70.38 106 TRP A O 1
ATOM 847 N N . MET A 1 107 ? -5.268 -3.310 -11.406 1.00 71.25 107 MET A N 1
ATOM 848 C CA . MET A 1 107 ? -5.115 -2.330 -12.478 1.00 71.25 107 MET A CA 1
ATOM 849 C C . MET A 1 107 ? -3.649 -1.900 -12.637 1.00 71.25 107 MET A C 1
ATOM 851 O O . MET A 1 107 ? -3.146 -1.906 -13.760 1.00 71.25 107 MET A O 1
ATOM 855 N N . LEU A 1 108 ? -2.941 -1.623 -11.534 1.00 70.50 108 LEU A N 1
ATOM 856 C CA . LEU A 1 108 ? -1.499 -1.326 -11.539 1.00 70.50 108 LEU A CA 1
ATOM 857 C C . LEU A 1 108 ? -0.685 -2.448 -12.192 1.00 70.50 108 LEU A C 1
ATOM 859 O O . LEU A 1 108 ? 0.110 -2.198 -13.092 1.00 70.50 108 LEU A O 1
ATOM 863 N N . PHE A 1 109 ? -0.929 -3.702 -11.813 1.00 66.31 109 PHE A N 1
ATOM 864 C CA . PHE A 1 109 ? -0.225 -4.840 -12.407 1.00 66.31 109 PHE A CA 1
ATOM 865 C C . PHE A 1 109 ? -0.513 -5.010 -13.908 1.00 66.31 109 PHE A C 1
ATOM 867 O O . PHE A 1 109 ? 0.345 -5.480 -14.659 1.00 66.31 109 PHE A O 1
ATOM 874 N N . PHE A 1 110 ? -1.709 -4.640 -14.370 1.00 67.12 110 PHE A N 1
ATOM 875 C CA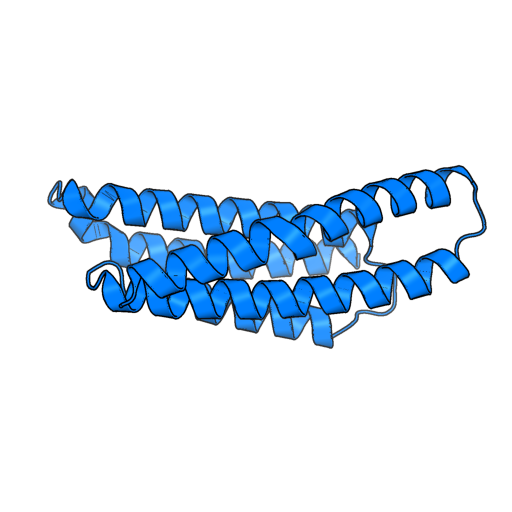 . PHE A 1 110 ? -2.024 -4.649 -15.796 1.00 67.12 110 PHE A CA 1
ATOM 876 C C . PHE A 1 110 ? -1.253 -3.559 -16.558 1.00 67.12 110 PHE A C 1
ATOM 878 O O . PHE A 1 110 ? -0.747 -3.815 -17.656 1.00 67.12 110 PHE A O 1
ATOM 885 N N . TYR A 1 111 ? -1.114 -2.368 -15.966 1.00 65.50 111 TYR A N 1
ATOM 886 C CA . TYR A 1 111 ? -0.258 -1.303 -16.498 1.00 65.50 111 TYR A CA 1
ATOM 887 C C . TYR A 1 111 ? 1.220 -1.721 -16.525 1.00 65.50 111 TYR A C 1
ATOM 889 O O . TYR A 1 111 ? 1.867 -1.581 -17.566 1.00 65.50 111 TYR A O 1
ATOM 897 N N . ASP A 1 112 ? 1.718 -2.357 -15.462 1.00 66.38 112 ASP A N 1
ATOM 898 C CA . ASP A 1 112 ? 3.085 -2.886 -15.397 1.00 66.38 112 ASP A CA 1
ATOM 899 C C . ASP A 1 112 ? 3.392 -3.865 -16.536 1.00 66.38 112 ASP A C 1
ATOM 901 O O . ASP A 1 112 ? 4.464 -3.818 -17.143 1.00 66.38 112 ASP A O 1
ATOM 905 N N . LEU A 1 113 ? 2.454 -4.764 -16.849 1.00 63.53 113 LEU A N 1
ATOM 906 C CA . LEU A 1 113 ? 2.639 -5.741 -17.921 1.00 63.53 113 LEU A CA 1
ATOM 907 C C . LEU A 1 113 ? 2.730 -5.078 -19.293 1.00 63.53 113 LEU A C 1
ATOM 909 O O . LEU A 1 113 ? 3.518 -5.537 -20.125 1.00 63.53 113 LEU A O 1
ATOM 913 N N . ARG A 1 114 ? 1.961 -4.012 -19.546 1.00 66.88 114 ARG A N 1
ATOM 914 C CA . ARG A 1 114 ? 2.096 -3.230 -20.786 1.00 66.88 114 ARG A CA 1
ATOM 915 C C . ARG A 1 114 ? 3.477 -2.591 -20.873 1.00 66.88 114 ARG A C 1
ATOM 917 O O . ARG A 1 114 ? 4.110 -2.666 -21.926 1.00 66.88 114 ARG A O 1
ATOM 924 N N . LEU A 1 115 ? 3.962 -2.043 -19.762 1.00 64.12 115 LEU A N 1
ATOM 925 C CA . LEU A 1 115 ? 5.252 -1.368 -19.691 1.00 64.12 115 LEU A CA 1
ATOM 926 C C . LEU A 1 115 ? 6.428 -2.337 -19.903 1.00 64.12 115 LEU A C 1
ATOM 928 O O . LEU A 1 115 ? 7.352 -2.043 -20.661 1.00 64.12 115 LEU A O 1
ATOM 932 N N . ILE A 1 116 ? 6.372 -3.531 -19.306 1.00 63.84 116 ILE A N 1
ATOM 933 C CA . ILE A 1 116 ? 7.394 -4.573 -19.490 1.00 63.84 116 ILE A CA 1
ATOM 934 C C . ILE A 1 116 ? 7.398 -5.103 -20.927 1.00 63.84 116 ILE A C 1
ATOM 936 O O . ILE A 1 116 ? 8.472 -5.290 -21.494 1.00 63.84 116 ILE A O 1
ATOM 940 N N . HIS A 1 117 ? 6.230 -5.305 -21.549 1.00 61.97 117 HIS A N 1
ATOM 941 C CA . HIS A 1 117 ? 6.164 -5.738 -22.952 1.00 61.97 117 HIS A CA 1
ATOM 942 C C . HIS A 1 117 ? 6.690 -4.673 -23.919 1.00 61.97 117 HIS A C 1
ATOM 944 O O . HIS A 1 117 ? 7.361 -5.025 -24.889 1.00 61.97 117 HIS A O 1
ATOM 950 N N . ALA A 1 118 ? 6.415 -3.390 -23.664 1.00 62.66 118 ALA A N 1
ATOM 951 C CA . ALA A 1 118 ? 6.988 -2.297 -24.446 1.00 62.66 118 ALA A CA 1
ATOM 952 C C . ALA A 1 118 ? 8.524 -2.294 -24.338 1.00 62.66 118 ALA A C 1
ATOM 954 O O . ALA A 1 118 ? 9.217 -2.231 -25.347 1.00 62.66 118 ALA A O 1
ATOM 955 N N . ARG A 1 119 ? 9.066 -2.494 -23.130 1.00 63.16 119 ARG A N 1
ATOM 956 C CA . ARG A 1 119 ? 10.516 -2.463 -22.859 1.00 63.16 119 ARG A CA 1
ATOM 957 C C . ARG A 1 119 ? 11.270 -3.726 -23.286 1.00 63.16 119 ARG A C 1
ATOM 959 O O . ARG A 1 119 ? 12.456 -3.646 -23.605 1.00 63.16 119 ARG A O 1
ATOM 966 N N . GLN A 1 120 ? 10.609 -4.885 -23.331 1.00 60.06 120 GLN A N 1
ATOM 967 C CA . GLN A 1 120 ? 11.172 -6.104 -23.928 1.00 60.06 120 GLN A CA 1
ATOM 968 C C . GLN A 1 120 ? 11.445 -5.927 -25.426 1.00 60.06 120 GLN A C 1
ATOM 970 O O . GLN A 1 120 ? 12.406 -6.501 -25.929 1.00 60.06 120 GLN A O 1
ATOM 975 N N . ARG A 1 121 ? 10.643 -5.117 -26.133 1.00 58.25 121 ARG A N 1
ATOM 976 C CA . ARG A 1 121 ? 10.873 -4.817 -27.557 1.00 58.25 121 ARG A CA 1
ATOM 977 C C . ARG A 1 121 ? 12.082 -3.904 -27.788 1.00 58.25 121 ARG A C 1
ATOM 979 O O . ARG A 1 121 ? 12.723 -4.039 -28.823 1.00 58.25 121 ARG A O 1
ATOM 986 N N . ASP A 1 122 ? 12.433 -3.072 -26.807 1.00 59.75 122 ASP A N 1
ATOM 987 C CA . ASP A 1 122 ? 13.569 -2.136 -26.874 1.00 59.75 122 ASP A CA 1
ATOM 988 C C . ASP A 1 122 ? 14.884 -2.691 -26.277 1.00 59.75 122 ASP A C 1
ATOM 990 O O . ASP A 1 122 ? 15.921 -2.025 -26.302 1.00 59.75 122 ASP A O 1
ATOM 994 N N . SER A 1 123 ? 14.883 -3.901 -25.705 1.00 54.31 123 SER A N 1
ATOM 995 C CA . SER A 1 123 ? 16.044 -4.446 -24.981 1.00 54.31 123 SER A CA 1
ATOM 996 C C . SER A 1 123 ? 17.002 -5.241 -25.884 1.00 54.31 123 SER A C 1
ATOM 998 O O . SER A 1 123 ? 16.667 -6.311 -26.380 1.00 54.31 123 SER A O 1
ATOM 1000 N N . VAL A 1 124 ? 18.244 -4.755 -26.020 1.00 54.06 124 VAL A N 1
ATOM 1001 C CA . VAL A 1 124 ? 19.290 -5.287 -26.931 1.00 54.06 124 VAL A CA 1
ATOM 1002 C C . VAL A 1 124 ? 20.178 -6.387 -26.290 1.00 54.06 124 VAL A C 1
ATOM 1004 O O . VAL A 1 124 ? 21.143 -6.840 -26.895 1.00 54.06 124 VAL A O 1
ATOM 1007 N N . GLY A 1 125 ? 19.894 -6.854 -25.063 1.00 59.34 125 GLY A N 1
ATOM 1008 C CA . GLY A 1 125 ? 20.791 -7.758 -24.314 1.00 59.34 125 GLY A CA 1
ATOM 1009 C C . GLY A 1 125 ? 20.137 -9.026 -23.747 1.00 59.34 125 GLY A C 1
ATOM 1010 O O . GLY A 1 125 ? 19.126 -8.953 -23.047 1.00 59.34 125 GLY A O 1
ATOM 1011 N N . GLU A 1 126 ? 20.765 -10.192 -23.955 1.00 63.75 126 GLU A N 1
ATOM 1012 C CA . GLU A 1 126 ? 20.266 -11.503 -23.489 1.00 63.75 126 GLU A CA 1
ATOM 1013 C C . GLU A 1 126 ? 20.048 -11.587 -21.968 1.00 63.75 126 GLU A C 1
ATOM 1015 O O . GLU A 1 126 ? 19.092 -12.214 -21.507 1.00 63.75 126 GLU A O 1
ATOM 1020 N N . ALA A 1 127 ? 20.908 -10.941 -21.172 1.00 60.41 127 ALA A N 1
ATOM 1021 C CA . ALA A 1 127 ? 20.784 -10.921 -19.713 1.00 60.41 127 ALA A CA 1
ATOM 1022 C C . ALA A 1 127 ? 19.547 -10.132 -19.244 1.00 60.41 127 ALA A C 1
ATOM 1024 O O . ALA A 1 127 ? 18.850 -10.565 -18.323 1.00 60.41 127 ALA A O 1
ATOM 1025 N N . ALA A 1 128 ? 19.227 -9.020 -19.918 1.00 56.69 128 ALA A N 1
ATOM 1026 C CA . ALA A 1 128 ? 18.031 -8.229 -19.639 1.00 56.69 128 ALA A CA 1
ATOM 1027 C C . ALA A 1 128 ? 16.760 -9.017 -19.992 1.00 56.69 128 ALA A C 1
ATOM 1029 O O . ALA A 1 128 ? 15.827 -9.072 -19.194 1.00 56.69 128 ALA A O 1
ATOM 1030 N N . ASN A 1 129 ? 16.758 -9.731 -21.122 1.00 63.59 129 ASN A N 1
ATOM 1031 C CA . ASN A 1 129 ? 15.625 -10.569 -21.527 1.00 63.59 129 ASN A CA 1
ATOM 1032 C C . ASN A 1 129 ? 15.338 -11.710 -20.539 1.00 63.59 129 ASN A C 1
ATOM 1034 O O . ASN A 1 129 ? 14.172 -11.978 -20.239 1.00 63.59 129 ASN A O 1
ATOM 1038 N N . ARG A 1 130 ? 16.372 -12.341 -19.963 1.00 66.38 130 ARG A N 1
ATOM 1039 C CA . ARG A 1 130 ? 16.186 -13.368 -18.918 1.00 66.38 130 ARG A CA 1
ATOM 1040 C C . ARG A 1 130 ? 15.616 -12.787 -17.621 1.00 66.38 130 ARG A C 1
ATOM 1042 O O . ARG A 1 130 ? 14.780 -13.438 -16.993 1.00 66.38 130 ARG A O 1
ATOM 1049 N N . LEU A 1 131 ? 16.027 -11.577 -17.230 1.00 62.84 131 LEU A N 1
ATOM 1050 C CA . LEU A 1 131 ? 15.476 -10.884 -16.061 1.00 62.84 131 LEU A CA 1
ATOM 1051 C C . LEU A 1 131 ? 13.996 -10.531 -16.278 1.00 62.84 131 LEU A C 1
ATOM 1053 O O . LEU A 1 131 ? 13.158 -10.889 -15.450 1.00 62.84 131 LEU A O 1
ATOM 1057 N N . TYR A 1 132 ? 13.656 -9.932 -17.424 1.00 62.28 132 TYR A N 1
ATOM 1058 C CA . TYR A 1 132 ? 12.273 -9.582 -17.757 1.00 62.28 132 TYR A CA 1
ATOM 1059 C C . TYR A 1 132 ? 11.364 -10.809 -17.851 1.00 62.28 132 TYR A C 1
ATOM 1061 O O . TYR A 1 132 ? 10.251 -10.772 -17.337 1.00 62.28 132 TYR A O 1
ATOM 1069 N N . ALA A 1 133 ? 11.831 -11.924 -18.422 1.00 65.25 133 ALA A N 1
ATOM 1070 C CA . ALA A 1 133 ? 11.049 -13.162 -18.477 1.00 65.25 133 ALA A CA 1
ATOM 1071 C C . ALA A 1 133 ? 10.722 -13.715 -17.077 1.00 65.25 133 ALA A C 1
ATOM 1073 O O . ALA A 1 133 ? 9.628 -14.239 -16.846 1.00 65.25 133 ALA A O 1
ATOM 1074 N N . ARG A 1 134 ? 11.651 -13.575 -16.120 1.00 65.25 134 ARG A N 1
ATOM 1075 C CA . ARG A 1 134 ? 11.454 -14.017 -14.733 1.00 65.25 134 ARG A CA 1
ATOM 1076 C C . ARG A 1 134 ? 10.459 -13.122 -13.997 1.00 65.25 134 ARG A C 1
ATOM 1078 O O . ARG A 1 134 ? 9.532 -13.649 -13.386 1.00 65.25 134 ARG A O 1
ATOM 1085 N N . VAL A 1 135 ? 10.598 -11.801 -14.137 1.00 64.06 135 VAL A N 1
ATOM 1086 C CA . VAL A 1 135 ? 9.658 -10.807 -13.583 1.00 64.06 135 VAL A CA 1
ATOM 1087 C C . VAL A 1 135 ? 8.258 -10.995 -14.171 1.00 64.06 135 VAL A C 1
ATOM 1089 O O . VAL A 1 135 ? 7.276 -11.010 -13.438 1.00 64.06 135 VAL A O 1
ATOM 1092 N N . GLN A 1 136 ? 8.153 -11.248 -15.475 1.00 65.94 136 GLN A N 1
ATOM 1093 C CA . GLN A 1 136 ? 6.881 -11.471 -16.165 1.00 65.94 136 GLN A CA 1
ATOM 1094 C C . GLN A 1 136 ? 6.196 -12.782 -15.749 1.00 65.94 136 GLN A C 1
ATOM 1096 O O . GLN A 1 136 ? 4.967 -12.872 -15.739 1.00 65.94 136 GLN A O 1
ATOM 1101 N N . ARG A 1 137 ? 6.962 -13.832 -15.425 1.00 65.44 137 ARG A N 1
ATOM 1102 C CA . ARG A 1 137 ? 6.399 -15.078 -14.879 1.00 65.44 137 ARG A CA 1
ATOM 1103 C C . ARG A 1 137 ? 5.864 -14.861 -13.465 1.00 65.44 137 ARG A C 1
ATOM 1105 O O . ARG A 1 137 ? 4.765 -15.314 -13.162 1.00 65.44 137 ARG A O 1
ATOM 1112 N N . ASP A 1 138 ? 6.615 -14.139 -12.643 1.00 63.28 138 ASP A N 1
ATOM 1113 C CA . ASP A 1 138 ? 6.237 -13.836 -11.264 1.00 63.28 138 ASP A CA 1
ATOM 1114 C C . ASP A 1 138 ? 5.021 -12.896 -11.190 1.00 63.28 138 ASP A C 1
ATOM 1116 O O . ASP A 1 138 ? 4.080 -13.124 -10.429 1.00 63.28 138 ASP A O 1
ATOM 1120 N N . GLN A 1 139 ? 4.962 -11.889 -12.064 1.00 62.12 139 GLN A N 1
ATOM 1121 C CA . GLN A 1 139 ? 3.785 -11.034 -12.207 1.00 62.12 139 GLN A CA 1
ATOM 1122 C C . GLN A 1 139 ? 2.563 -11.785 -12.725 1.00 62.12 139 GLN A C 1
ATOM 1124 O O . GLN A 1 139 ? 1.471 -11.518 -12.243 1.00 62.12 139 GLN A O 1
ATOM 1129 N N . ARG A 1 140 ? 2.708 -12.738 -13.655 1.00 64.06 140 ARG A N 1
ATOM 1130 C CA . ARG A 1 140 ? 1.563 -13.529 -14.138 1.00 64.06 140 ARG A CA 1
ATOM 1131 C C . ARG A 1 140 ? 0.950 -14.402 -13.052 1.00 64.06 140 ARG A C 1
ATOM 1133 O O . ARG A 1 140 ? -0.268 -14.481 -12.985 1.00 64.06 140 ARG A O 1
ATOM 1140 N N . ILE A 1 141 ? 1.761 -15.024 -12.197 1.00 60.88 141 ILE A N 1
ATOM 1141 C CA . ILE A 1 141 ? 1.250 -15.833 -11.078 1.00 60.88 141 ILE A CA 1
ATOM 1142 C C . ILE A 1 141 ? 0.553 -14.934 -10.049 1.00 60.88 141 ILE A C 1
ATOM 1144 O O . ILE A 1 141 ? -0.557 -15.241 -9.613 1.00 60.88 141 ILE A O 1
ATOM 1148 N N . ASN A 1 142 ? 1.158 -13.787 -9.726 1.00 62.91 142 ASN A N 1
ATOM 1149 C CA . ASN A 1 142 ? 0.539 -12.801 -8.843 1.00 62.91 142 ASN A CA 1
ATOM 1150 C C . ASN A 1 142 ? -0.789 -12.264 -9.411 1.00 62.91 142 ASN A C 1
ATOM 1152 O O . ASN A 1 142 ? -1.776 -12.181 -8.685 1.00 62.91 142 ASN A O 1
ATOM 1156 N N . LEU A 1 143 ? -0.832 -11.963 -10.713 1.00 62.06 143 LEU A N 1
ATOM 1157 C CA . LEU A 1 143 ? -2.007 -11.433 -11.406 1.00 62.06 143 LEU A CA 1
ATOM 1158 C C . LEU A 1 143 ? -3.126 -12.467 -11.563 1.00 62.06 143 LEU A C 1
ATOM 1160 O O . LEU A 1 143 ? -4.293 -12.117 -11.415 1.00 62.06 143 LEU A O 1
ATOM 1164 N N . ALA A 1 144 ? -2.788 -13.712 -11.900 1.00 61.12 144 ALA A N 1
ATOM 1165 C CA . ALA A 1 144 ? -3.772 -14.729 -12.258 1.00 61.12 144 ALA A CA 1
ATOM 1166 C C . ALA A 1 144 ? -4.312 -15.507 -11.055 1.00 61.12 144 ALA A C 1
ATOM 1168 O O . ALA A 1 144 ? -5.424 -16.019 -11.132 1.00 61.12 144 ALA A O 1
ATOM 1169 N N . LEU A 1 145 ? -3.541 -15.623 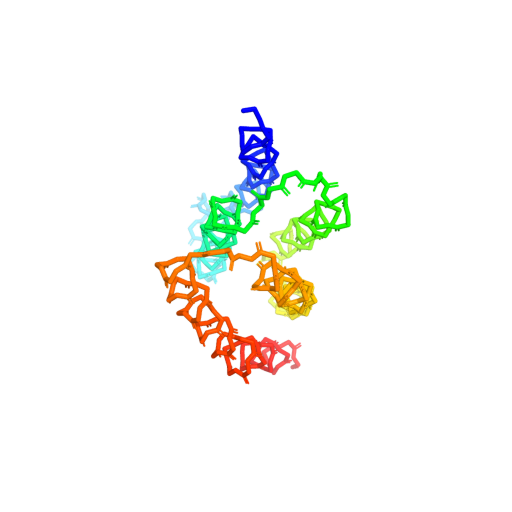-9.969 1.00 60.03 145 LEU A N 1
ATOM 1170 C CA . LEU A 1 145 ? -3.902 -16.498 -8.852 1.00 60.03 145 LEU A CA 1
ATOM 1171 C C . LEU A 1 145 ? -4.026 -15.746 -7.525 1.00 60.03 145 LEU A C 1
ATOM 1173 O O . LEU A 1 145 ? -5.048 -15.856 -6.852 1.00 60.03 145 LEU A O 1
ATOM 1177 N N . LEU A 1 146 ? -3.004 -14.974 -7.147 1.00 62.62 146 LEU A N 1
ATOM 1178 C CA . LEU A 1 146 ? -2.947 -14.359 -5.818 1.00 62.62 146 LEU A CA 1
ATOM 1179 C C . LEU A 1 146 ? -3.911 -13.178 -5.689 1.00 62.62 146 LEU A C 1
ATOM 1181 O O . LEU A 1 146 ? -4.732 -13.170 -4.780 1.00 62.62 146 LEU A O 1
ATOM 1185 N N . LEU A 1 147 ? -3.871 -12.216 -6.612 1.00 65.75 147 LEU A N 1
ATOM 1186 C CA . LEU A 1 147 ? -4.758 -11.048 -6.572 1.00 65.75 147 LEU A CA 1
ATOM 1187 C C . LEU A 1 147 ? -6.253 -11.415 -6.645 1.00 65.75 147 LEU A C 1
ATOM 1189 O O . LEU A 1 147 ? -6.991 -10.983 -5.760 1.00 65.75 147 LEU A O 1
ATOM 1193 N N . PRO A 1 148 ? -6.729 -12.244 -7.597 1.00 65.38 148 PRO A N 1
ATOM 1194 C CA . PRO A 1 148 ? -8.136 -12.641 -7.626 1.00 65.38 148 PRO A CA 1
ATOM 1195 C C . PRO A 1 148 ? -8.528 -13.518 -6.430 1.00 65.38 148 PRO A C 1
ATOM 1197 O O . PRO A 1 148 ? -9.633 -13.373 -5.917 1.00 65.38 148 PRO A O 1
ATOM 1200 N N . GLY A 1 149 ? -7.629 -14.376 -5.932 1.00 67.75 149 GLY A N 1
ATOM 1201 C CA . GLY A 1 149 ? -7.887 -15.179 -4.735 1.00 67.75 149 GLY A CA 1
ATOM 1202 C C . GLY A 1 149 ? -8.081 -14.320 -3.484 1.00 67.75 149 GLY A C 1
ATOM 1203 O O . GLY A 1 149 ? -9.054 -14.498 -2.754 1.00 67.75 149 GLY A O 1
ATOM 1204 N N . VAL A 1 150 ? -7.201 -13.340 -3.267 1.00 68.19 150 VAL A N 1
ATOM 1205 C CA . VAL A 1 150 ? -7.296 -12.419 -2.125 1.00 68.19 150 VAL A CA 1
ATOM 1206 C C . VAL A 1 150 ? -8.471 -11.448 -2.300 1.00 68.19 150 VAL A C 1
ATOM 1208 O O . VAL A 1 150 ? -9.120 -11.116 -1.311 1.00 68.19 150 VAL A O 1
ATOM 1211 N N . PHE A 1 151 ? -8.807 -11.047 -3.532 1.00 70.31 151 PHE A N 1
ATOM 1212 C CA . PHE A 1 151 ? -10.001 -10.246 -3.826 1.00 70.31 151 PHE A CA 1
ATOM 1213 C C . PHE A 1 151 ? -11.285 -10.988 -3.452 1.00 70.31 151 PHE A C 1
ATOM 1215 O O . PHE A 1 151 ? -12.099 -10.453 -2.708 1.00 70.31 151 PHE A O 1
ATOM 1222 N N . VAL A 1 152 ? -11.452 -12.230 -3.920 1.00 71.88 152 VAL A N 1
ATOM 1223 C CA . VAL A 1 152 ? -12.633 -13.050 -3.609 1.00 71.88 152 VAL A CA 1
ATOM 1224 C C . VAL A 1 152 ? -12.712 -13.331 -2.113 1.00 71.88 152 VAL A C 1
ATOM 1226 O O . VAL A 1 152 ? -13.791 -13.236 -1.543 1.00 71.88 152 VAL A O 1
ATOM 1229 N N . LEU A 1 153 ? -11.582 -13.606 -1.456 1.00 71.31 153 LEU A N 1
ATOM 1230 C CA . LEU A 1 153 ? -11.542 -13.789 -0.007 1.00 71.31 153 LEU A CA 1
ATOM 1231 C C . LEU A 1 153 ? -11.985 -12.522 0.742 1.00 71.31 153 LEU A C 1
ATOM 1233 O O . LEU A 1 153 ? -12.815 -12.612 1.639 1.00 71.31 153 LEU A O 1
ATOM 1237 N N . ASN A 1 154 ? -11.494 -11.342 0.347 1.00 70.06 154 ASN A N 1
ATOM 1238 C CA . ASN A 1 154 ? -11.936 -10.076 0.939 1.00 70.06 154 ASN A CA 1
ATOM 1239 C C . ASN A 1 154 ? -13.423 -9.819 0.668 1.00 70.06 154 ASN A C 1
ATOM 1241 O O . ASN A 1 154 ? -14.140 -9.419 1.573 1.00 70.06 154 ASN A O 1
ATOM 1245 N N . LEU A 1 155 ? -13.912 -10.103 -0.540 1.00 70.62 155 LEU A N 1
ATOM 1246 C CA . LEU A 1 155 ? -15.324 -9.929 -0.876 1.00 70.62 155 LEU A CA 1
ATOM 1247 C C . LEU A 1 155 ? -16.225 -10.870 -0.058 1.00 70.62 155 LEU A C 1
ATOM 1249 O O . LEU A 1 155 ? -17.258 -10.442 0.442 1.00 70.62 155 LEU A O 1
ATOM 1253 N N . LEU A 1 156 ? -15.817 -12.131 0.112 1.00 71.50 156 LEU A N 1
ATOM 1254 C CA . LEU A 1 156 ? -16.533 -13.123 0.919 1.00 71.50 156 LEU A CA 1
ATOM 1255 C C . LEU A 1 156 ? -16.516 -12.783 2.411 1.00 71.50 156 LEU A C 1
ATOM 1257 O O . LEU A 1 156 ? -17.492 -13.056 3.092 1.00 71.50 156 LEU A O 1
ATOM 1261 N N . CYS A 1 157 ? -15.434 -12.191 2.922 1.00 68.69 157 CYS A N 1
ATOM 1262 C CA . CYS A 1 157 ? -15.367 -11.718 4.307 1.00 68.69 157 CYS A CA 1
ATOM 1263 C C . CYS A 1 157 ? -16.102 -10.384 4.535 1.00 68.69 157 CYS A C 1
ATOM 1265 O O . CYS A 1 157 ? -16.316 -10.004 5.685 1.00 68.69 157 CYS A O 1
ATOM 1267 N N . ALA A 1 158 ? -16.455 -9.660 3.469 1.00 67.38 158 ALA A N 1
ATOM 1268 C CA . ALA A 1 158 ? -17.198 -8.402 3.545 1.00 67.38 158 ALA A CA 1
ATOM 1269 C C . ALA A 1 158 ? -18.729 -8.586 3.572 1.00 67.38 158 ALA A C 1
ATOM 1271 O O . ALA A 1 158 ? -19.423 -7.650 3.978 1.00 67.38 158 ALA A O 1
ATOM 1272 N N . ILE A 1 159 ? -19.235 -9.744 3.123 1.00 63.84 159 ILE A N 1
ATOM 1273 C CA . ILE A 1 159 ? -20.662 -10.128 3.067 1.00 63.84 159 ILE A CA 1
ATOM 1274 C C . ILE A 1 159 ? -21.038 -10.903 4.332 1.00 63.84 159 ILE A C 1
ATOM 1276 O O . ILE A 1 159 ? -22.112 -10.597 4.895 1.00 63.84 159 ILE A O 1
#

pLDDT: mean 74.23, std 9.67, range [48.84, 89.06]

Radius of gyration: 17.21 Å; chains: 1; bounding box: 42×28×53 Å